Protein AF-A7GNA6-F1 (afdb_monomer)

Structure (mmCIF, N/CA/C/O backbone):
data_AF-A7GNA6-F1
#
_entry.id   AF-A7GNA6-F1
#
loop_
_atom_site.group_PDB
_atom_site.id
_atom_site.type_symbol
_atom_site.label_atom_id
_atom_site.label_alt_id
_atom_site.label_comp_id
_atom_site.label_asym_id
_atom_site.label_entity_id
_atom_site.label_seq_id
_atom_site.pdbx_PDB_ins_code
_atom_site.Cartn_x
_atom_site.Cartn_y
_atom_site.Cartn_z
_atom_site.occupancy
_atom_site.B_iso_or_equiv
_atom_site.auth_seq_id
_atom_site.auth_comp_id
_atom_site.auth_asym_id
_atom_site.auth_atom_id
_atom_site.pdbx_PDB_model_num
ATOM 1 N N . MET A 1 1 ? -2.755 -9.998 22.240 1.00 56.84 1 MET A N 1
ATOM 2 C CA . MET A 1 1 ? -2.447 -8.797 21.427 1.00 56.84 1 MET A CA 1
ATOM 3 C C . MET A 1 1 ? -3.672 -8.494 20.584 1.00 56.84 1 MET A C 1
ATOM 5 O O . MET A 1 1 ? -4.253 -9.451 20.094 1.00 56.84 1 MET A O 1
ATOM 9 N N . SER A 1 2 ? -4.084 -7.229 20.456 1.00 82.94 2 SER A N 1
ATOM 10 C CA . SER A 1 2 ? -5.184 -6.865 19.550 1.00 82.94 2 SER A CA 1
ATOM 11 C C . SER A 1 2 ? -4.714 -6.917 18.095 1.00 82.94 2 SER A C 1
ATOM 13 O O . SER A 1 2 ? -3.544 -6.626 17.815 1.00 82.94 2 SER A O 1
ATOM 15 N N . TRP A 1 3 ? -5.607 -7.285 17.179 1.00 87.25 3 TRP A N 1
ATOM 16 C CA . TRP A 1 3 ? -5.301 -7.391 15.748 1.00 87.25 3 TRP A CA 1
ATOM 17 C C . TRP A 1 3 ? -4.860 -6.040 15.179 1.00 87.25 3 TRP A C 1
ATOM 19 O O . TRP A 1 3 ? -3.937 -5.971 14.367 1.00 87.25 3 TRP A O 1
ATOM 29 N N . THR A 1 4 ? -5.441 -4.959 15.700 1.00 91.12 4 THR A N 1
ATOM 30 C CA . THR A 1 4 ? -5.062 -3.578 15.402 1.00 91.12 4 THR A CA 1
ATOM 31 C C . THR A 1 4 ? -3.583 -3.322 15.665 1.00 91.12 4 THR A C 1
ATOM 33 O O . THR A 1 4 ? -2.894 -2.776 14.808 1.00 91.12 4 THR A O 1
ATOM 36 N N . ASN A 1 5 ? -3.056 -3.732 16.824 1.00 89.88 5 ASN A N 1
ATOM 37 C CA . ASN A 1 5 ? -1.643 -3.508 17.140 1.00 89.88 5 ASN A CA 1
ATOM 38 C C . ASN A 1 5 ? -0.731 -4.292 16.190 1.00 89.88 5 ASN A C 1
ATOM 40 O O . ASN A 1 5 ? 0.255 -3.746 15.710 1.00 89.88 5 ASN A O 1
ATOM 44 N N . THR A 1 6 ? -1.074 -5.544 15.880 1.00 90.31 6 THR A N 1
ATOM 45 C CA . THR A 1 6 ? -0.298 -6.358 14.936 1.00 90.31 6 THR A CA 1
ATOM 46 C C . THR A 1 6 ? -0.289 -5.748 13.536 1.00 90.31 6 THR A C 1
ATOM 48 O O . THR A 1 6 ? 0.770 -5.681 12.914 1.00 90.31 6 THR A O 1
ATOM 51 N N . PHE A 1 7 ? -1.431 -5.265 13.049 1.00 90.75 7 PHE A N 1
ATOM 52 C CA . PHE A 1 7 ? -1.524 -4.602 11.749 1.00 90.75 7 PHE A CA 1
ATOM 53 C C . PHE A 1 7 ? -0.675 -3.324 11.694 1.00 90.75 7 PHE A C 1
ATOM 55 O O . PHE A 1 7 ? 0.112 -3.140 10.769 1.00 90.75 7 PHE A O 1
ATOM 62 N N . ILE A 1 8 ? -0.778 -2.481 12.724 1.00 92.50 8 ILE A N 1
ATOM 63 C CA . ILE A 1 8 ? -0.034 -1.222 12.833 1.00 92.50 8 ILE A CA 1
ATOM 64 C C . ILE A 1 8 ? 1.481 -1.445 12.853 1.00 92.50 8 ILE A C 1
ATOM 66 O O . ILE A 1 8 ? 2.202 -0.779 12.112 1.00 92.50 8 ILE A O 1
ATOM 70 N N . GLU A 1 9 ? 1.971 -2.388 13.657 1.00 89.81 9 GLU A N 1
ATOM 71 C CA . GLU A 1 9 ? 3.403 -2.703 13.687 1.00 89.81 9 GLU A CA 1
ATOM 72 C C . GLU A 1 9 ? 3.875 -3.290 12.351 1.00 89.81 9 GLU A C 1
ATOM 74 O O . GLU A 1 9 ? 4.934 -2.913 11.862 1.00 89.81 9 GLU A O 1
ATOM 79 N N . SER A 1 10 ? 3.051 -4.107 11.687 1.00 86.56 10 SER A N 1
ATOM 80 C CA . SER A 1 10 ? 3.395 -4.644 10.363 1.00 86.56 10 SER A CA 1
ATOM 81 C C . SER A 1 10 ? 3.521 -3.546 9.293 1.00 86.56 10 SER A C 1
ATOM 83 O O . SER A 1 10 ? 4.357 -3.658 8.398 1.00 86.56 10 SER A O 1
ATOM 85 N N . LEU A 1 11 ? 2.724 -2.472 9.374 1.00 87.44 11 LEU A N 1
ATOM 86 C CA . LEU A 1 11 ? 2.857 -1.309 8.485 1.00 87.44 11 LEU A CA 1
ATOM 87 C C . LEU A 1 11 ? 4.148 -0.522 8.746 1.00 87.44 11 LEU A C 1
ATOM 89 O O . LEU A 1 11 ? 4.781 -0.076 7.790 1.00 87.44 11 LEU A O 1
ATOM 93 N N . LYS A 1 12 ? 4.545 -0.360 10.015 1.00 87.25 12 LYS A N 1
ATOM 94 C CA . LYS A 1 12 ? 5.810 0.299 10.386 1.00 87.25 12 LYS A CA 1
ATOM 95 C C . LYS A 1 12 ? 7.012 -0.513 9.913 1.00 87.25 12 LYS A C 1
ATOM 97 O O . LYS A 1 12 ? 7.881 0.028 9.240 1.00 87.25 12 LYS A O 1
ATOM 102 N N . GLU A 1 13 ? 7.015 -1.817 10.195 1.00 83.50 13 GLU A N 1
ATOM 103 C CA . GLU A 1 13 ? 8.060 -2.736 9.732 1.00 83.50 13 GLU A CA 1
ATOM 104 C C . GLU A 1 13 ? 8.1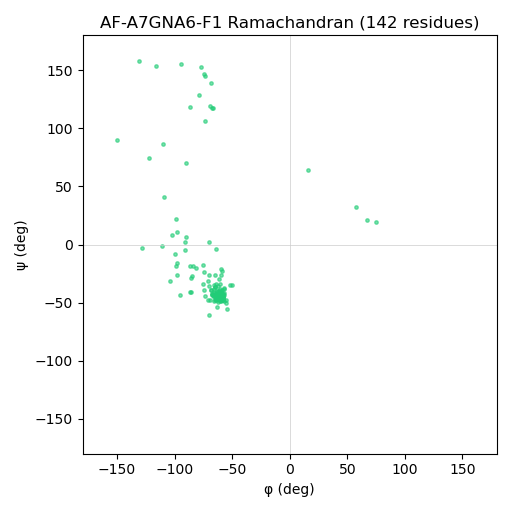79 -2.701 8.203 1.00 83.50 13 GLU A C 1
ATOM 106 O O . GLU A 1 13 ? 9.288 -2.665 7.670 1.00 83.50 13 GLU A O 1
ATOM 111 N N . TRP A 1 14 ? 7.050 -2.673 7.486 1.00 81.88 14 TRP A N 1
ATOM 112 C CA . TRP A 1 14 ? 7.055 -2.513 6.035 1.00 81.88 14 TRP A CA 1
ATOM 113 C C . TRP A 1 14 ? 7.706 -1.194 5.601 1.00 81.88 14 TRP A C 1
ATOM 115 O O . TRP A 1 14 ? 8.579 -1.232 4.742 1.00 81.88 14 TRP A O 1
ATOM 125 N N . ASP A 1 15 ? 7.349 -0.047 6.182 1.00 82.94 15 ASP A N 1
ATOM 126 C CA . ASP A 1 15 ? 7.931 1.252 5.801 1.00 82.94 15 ASP A CA 1
ATOM 127 C C . ASP A 1 15 ? 9.453 1.294 6.026 1.00 82.94 15 ASP A C 1
ATOM 129 O O . ASP A 1 15 ? 10.210 1.688 5.135 1.00 82.94 15 ASP A O 1
ATOM 133 N N . GLU A 1 16 ? 9.911 0.786 7.174 1.00 80.62 16 GLU A N 1
ATOM 134 C CA . GLU A 1 16 ? 11.333 0.709 7.528 1.00 80.62 16 GLU A CA 1
ATOM 135 C C . GLU A 1 16 ? 12.140 -0.148 6.546 1.00 80.62 16 GLU A C 1
ATOM 137 O O . GLU A 1 16 ? 13.224 0.247 6.108 1.00 80.62 16 GLU A O 1
ATOM 142 N N . HIS A 1 17 ? 11.620 -1.324 6.188 1.00 71.25 17 HIS A N 1
ATOM 143 C CA . HIS A 1 17 ? 12.341 -2.276 5.344 1.00 71.25 17 HIS A CA 1
ATOM 144 C C . HIS A 1 17 ? 12.177 -1.986 3.858 1.00 71.25 17 HIS A C 1
ATOM 146 O O . HIS A 1 17 ? 13.046 -2.357 3.064 1.00 71.25 17 HIS A O 1
ATOM 152 N N . CYS A 1 18 ? 11.064 -1.361 3.471 1.00 65.38 18 CYS A N 1
ATOM 153 C CA . CYS A 1 18 ? 10.726 -1.195 2.073 1.00 65.38 18 CYS A CA 1
ATOM 154 C C . CYS A 1 18 ? 11.070 0.185 1.491 1.00 65.38 18 CYS A C 1
ATOM 156 O O . CYS A 1 18 ? 11.176 0.306 0.270 1.00 65.38 18 CYS A O 1
ATOM 158 N N . ASN A 1 19 ? 11.286 1.206 2.333 1.00 56.19 19 ASN A N 1
ATOM 159 C CA . ASN A 1 19 ? 11.638 2.597 1.988 1.00 56.19 19 ASN A CA 1
ATOM 160 C C . ASN A 1 19 ? 11.399 2.995 0.507 1.00 56.19 19 ASN A C 1
ATOM 162 O O . ASN A 1 19 ? 12.351 3.234 -0.257 1.00 56.19 19 ASN A O 1
ATOM 166 N N . PRO A 1 20 ? 10.137 2.997 0.036 1.00 57.72 20 PRO A N 1
ATOM 167 C CA . PRO A 1 20 ? 9.870 3.051 -1.389 1.00 57.72 20 PRO A CA 1
ATOM 168 C C . PRO A 1 20 ? 9.849 4.509 -1.849 1.00 57.72 20 PRO A C 1
ATOM 170 O O . PRO A 1 20 ? 8.969 5.278 -1.475 1.00 57.72 20 PRO A O 1
ATOM 173 N N . LYS A 1 21 ? 10.758 4.892 -2.757 1.00 55.06 21 LYS A N 1
ATOM 174 C CA . LYS A 1 21 ? 10.756 6.251 -3.346 1.00 55.06 21 LYS A CA 1
ATOM 175 C C . LYS A 1 21 ? 9.465 6.625 -4.092 1.00 55.06 21 LYS A C 1
ATOM 177 O O . LYS A 1 21 ? 9.199 7.808 -4.258 1.00 55.06 21 LYS A O 1
ATOM 182 N N . ASP A 1 22 ? 8.678 5.632 -4.516 1.00 53.97 22 ASP A N 1
ATOM 183 C CA . ASP A 1 22 ? 7.463 5.829 -5.326 1.00 53.97 22 ASP A CA 1
ATOM 184 C C . ASP A 1 22 ? 6.162 5.512 -4.547 1.00 53.97 22 ASP A C 1
ATOM 186 O O . ASP A 1 22 ? 5.060 5.588 -5.096 1.00 53.97 22 AS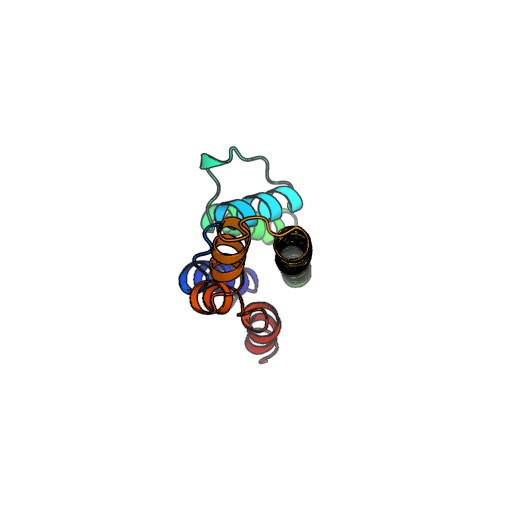P A O 1
ATOM 190 N N . ALA A 1 23 ? 6.267 5.086 -3.283 1.00 63.94 23 ALA A N 1
ATOM 191 C CA . ALA A 1 23 ? 5.143 4.665 -2.448 1.00 63.94 23 ALA A CA 1
ATOM 192 C C . ALA A 1 23 ? 5.455 4.963 -0.986 1.00 63.94 23 ALA A C 1
ATOM 194 O O . ALA A 1 23 ? 6.030 4.130 -0.294 1.00 63.94 23 ALA A O 1
ATOM 195 N N . THR A 1 24 ? 5.097 6.144 -0.509 1.00 77.44 24 THR A N 1
ATOM 196 C CA . THR A 1 24 ? 5.354 6.468 0.893 1.00 77.44 24 THR A CA 1
ATOM 197 C C . THR A 1 24 ? 4.321 5.779 1.780 1.00 77.44 24 THR A C 1
ATOM 199 O O . THR A 1 24 ? 3.176 5.566 1.366 1.00 77.44 24 THR A O 1
ATOM 202 N N . LEU A 1 25 ? 4.677 5.483 3.031 1.00 83.75 25 LEU A N 1
ATOM 203 C CA . LEU A 1 25 ? 3.702 5.094 4.053 1.00 83.75 25 LEU A CA 1
ATOM 204 C C . LEU A 1 25 ? 2.524 6.068 4.123 1.00 83.75 25 LEU A C 1
ATOM 206 O O . LEU A 1 25 ? 1.384 5.649 4.291 1.00 83.75 25 LEU A O 1
ATOM 210 N N . LYS A 1 26 ? 2.776 7.355 3.889 1.00 84.88 26 LYS A N 1
ATOM 211 C CA . LYS A 1 26 ? 1.747 8.392 3.842 1.00 84.88 26 LYS A CA 1
ATOM 212 C C . LYS A 1 26 ? 0.675 8.134 2.774 1.00 84.88 26 LYS A C 1
ATOM 214 O O . LYS A 1 26 ? -0.503 8.349 3.047 1.00 84.88 26 LYS A O 1
ATOM 219 N N . ASP A 1 27 ? 1.057 7.630 1.599 1.00 83.56 27 ASP A N 1
ATOM 220 C CA . ASP A 1 27 ? 0.104 7.275 0.539 1.00 83.56 27 ASP A CA 1
ATOM 221 C C . ASP A 1 27 ? -0.777 6.099 0.966 1.00 83.56 27 ASP A C 1
ATOM 223 O O . ASP A 1 27 ? -1.988 6.122 0.768 1.00 83.56 27 ASP A O 1
ATOM 227 N N . VAL A 1 28 ? -0.176 5.075 1.580 1.00 87.62 28 VAL A N 1
ATOM 228 C CA . VAL A 1 28 ? -0.907 3.905 2.087 1.00 87.62 28 VAL A CA 1
ATOM 229 C C . VAL A 1 28 ? -1.880 4.323 3.191 1.00 87.62 28 VAL A C 1
ATOM 231 O O . VAL A 1 28 ? -3.056 3.975 3.126 1.00 87.62 28 VAL A O 1
ATOM 234 N N . LEU A 1 29 ? -1.423 5.128 4.154 1.00 90.44 29 LEU A N 1
ATOM 235 C CA . LEU A 1 29 ? -2.260 5.653 5.233 1.00 90.44 29 LEU A CA 1
ATOM 236 C C . LEU A 1 29 ? -3.445 6.455 4.694 1.00 90.44 29 LEU A C 1
ATOM 238 O O . LEU A 1 29 ? -4.558 6.245 5.160 1.00 90.44 29 LEU A O 1
ATOM 242 N N . PHE A 1 30 ? -3.237 7.306 3.684 1.00 88.25 30 PHE A N 1
ATOM 243 C CA . PHE A 1 30 ? -4.324 8.057 3.054 1.00 88.25 30 PHE A CA 1
ATOM 244 C C . PHE A 1 30 ? -5.442 7.134 2.550 1.00 88.25 30 PHE A C 1
ATOM 246 O O . PHE A 1 30 ? -6.605 7.352 2.883 1.00 88.25 30 PHE A O 1
ATOM 253 N N . PHE A 1 31 ? -5.101 6.092 1.783 1.00 87.25 31 PHE A N 1
ATOM 254 C CA . PHE A 1 31 ? -6.102 5.165 1.247 1.00 87.25 31 PHE A CA 1
ATOM 255 C C . PHE A 1 31 ? -6.823 4.386 2.349 1.00 87.25 31 PHE A C 1
ATOM 257 O O . PHE A 1 31 ? -8.047 4.263 2.310 1.00 87.25 31 PHE A O 1
ATOM 264 N N . LEU A 1 32 ? -6.086 3.892 3.347 1.00 91.56 32 LEU A N 1
ATOM 265 C CA . LEU A 1 32 ? -6.673 3.130 4.449 1.00 91.56 32 LEU A CA 1
ATOM 266 C C . LEU A 1 32 ? -7.615 3.992 5.293 1.00 91.56 32 LEU A C 1
ATOM 268 O O . LEU A 1 32 ? -8.752 3.590 5.531 1.00 91.56 32 LEU A O 1
ATOM 272 N N . SER A 1 33 ? -7.174 5.191 5.679 1.00 90.62 33 SER A N 1
ATOM 273 C CA . SER A 1 33 ? -7.981 6.178 6.399 1.00 90.62 33 SER A CA 1
ATOM 274 C C . SER A 1 33 ? -9.236 6.561 5.610 1.00 90.62 33 SER A C 1
ATOM 276 O O . SER A 1 33 ? -10.347 6.517 6.142 1.00 90.62 33 SER A O 1
ATOM 278 N N . TYR A 1 34 ? -9.100 6.855 4.315 1.00 88.56 34 TYR A N 1
ATOM 279 C CA . TYR A 1 34 ? -10.241 7.189 3.461 1.00 88.56 34 TYR A CA 1
ATOM 280 C C . TYR A 1 34 ? -11.294 6.068 3.434 1.00 88.56 34 TYR A C 1
ATOM 282 O O . TYR A 1 34 ? -12.485 6.332 3.616 1.00 88.56 34 TYR A O 1
ATOM 290 N N . ASN A 1 35 ? -10.859 4.813 3.284 1.00 87.88 35 ASN A N 1
ATOM 291 C CA . ASN A 1 35 ? -11.752 3.654 3.215 1.00 87.88 35 ASN A CA 1
ATOM 292 C C . ASN A 1 35 ? -12.528 3.402 4.517 1.00 87.88 35 ASN A C 1
ATOM 294 O O . ASN A 1 35 ? -13.631 2.863 4.474 1.00 87.88 35 ASN A O 1
ATOM 298 N N . ILE A 1 36 ? -12.001 3.831 5.666 1.00 90.94 36 ILE A N 1
ATOM 299 C CA . ILE A 1 36 ? -12.678 3.713 6.970 1.00 90.94 36 ILE A CA 1
ATOM 300 C C . ILE A 1 36 ? -13.388 5.013 7.397 1.00 90.94 36 ILE A C 1
A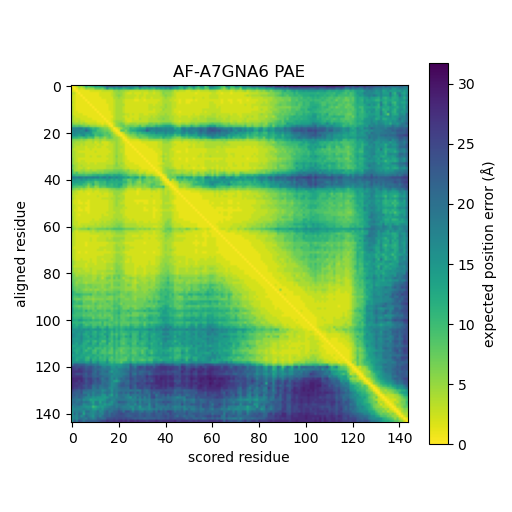TOM 302 O O . ILE A 1 36 ? -13.685 5.249 8.578 1.00 90.94 36 ILE A O 1
ATOM 306 N N . GLY A 1 37 ? -13.690 5.864 6.411 1.00 86.31 37 GLY A N 1
ATOM 307 C CA . GLY A 1 37 ? -14.510 7.065 6.555 1.00 86.31 37 GLY A CA 1
ATOM 308 C C . GLY A 1 37 ? -13.805 8.222 7.255 1.00 86.31 37 GLY A C 1
ATOM 309 O O . GLY A 1 37 ? -14.466 9.117 7.782 1.00 86.31 37 GLY A O 1
ATOM 310 N N . GLU A 1 38 ? -12.477 8.202 7.298 1.00 84.62 38 GLU A N 1
ATOM 311 C CA . GLU A 1 38 ? -11.685 9.259 7.898 1.00 84.62 38 GLU A CA 1
ATOM 312 C C . GLU A 1 38 ? -11.564 10.458 6.942 1.00 84.62 38 GLU A C 1
ATOM 314 O O . GLU A 1 38 ? -11.213 10.314 5.772 1.00 84.62 38 GLU A O 1
ATOM 319 N N . LYS A 1 39 ? -11.876 11.664 7.432 1.00 73.25 39 LYS A N 1
ATOM 320 C CA . LYS A 1 39 ? -11.800 12.912 6.657 1.00 73.25 39 LYS A CA 1
ATOM 321 C C . LYS A 1 39 ? -10.651 13.762 7.190 1.00 73.25 39 LYS A C 1
ATOM 323 O O . LYS A 1 39 ? -10.873 14.604 8.054 1.00 73.25 39 LYS A O 1
ATOM 328 N N . PHE A 1 40 ? -9.440 13.530 6.693 1.00 66.44 40 PHE A N 1
ATOM 329 C CA . PHE A 1 40 ? -8.245 14.262 7.123 1.00 66.44 40 PHE A CA 1
ATOM 330 C C . PHE A 1 40 ? -7.612 15.091 6.008 1.00 66.44 40 PHE A C 1
ATOM 332 O O . PHE A 1 40 ? -7.724 14.769 4.823 1.00 66.44 40 PHE A O 1
ATOM 339 N N . LEU A 1 41 ? -6.917 16.157 6.417 1.00 62.84 41 LEU A N 1
ATOM 340 C CA . LEU A 1 41 ? -5.920 16.830 5.594 1.00 62.84 41 LEU A CA 1
ATOM 341 C C . LEU A 1 41 ? -4.677 15.939 5.522 1.00 62.84 41 LEU A C 1
ATOM 343 O O . LEU A 1 41 ? -4.324 15.260 6.484 1.00 62.84 41 LEU A O 1
ATOM 347 N N . GLN A 1 42 ? -3.995 15.943 4.378 1.00 65.12 42 GLN A N 1
ATOM 348 C CA . GLN A 1 42 ? -2.879 15.031 4.120 1.00 65.12 42 GLN A CA 1
ATOM 349 C C . GLN A 1 42 ? -1.741 15.173 5.153 1.00 65.12 42 GLN A C 1
ATOM 351 O O . GLN A 1 42 ? -0.957 14.250 5.330 1.00 65.12 42 GLN A O 1
ATOM 356 N N . GLU A 1 43 ? -1.628 16.313 5.833 1.00 65.12 43 GLU A N 1
ATOM 357 C CA . GLU A 1 43 ? -0.589 16.624 6.825 1.00 65.12 43 GLU A CA 1
ATOM 358 C C . GLU A 1 43 ? -0.773 15.908 8.172 1.00 65.12 43 GLU A C 1
ATOM 360 O O . GLU A 1 43 ? 0.223 15.636 8.838 1.00 65.12 43 GLU A O 1
ATOM 365 N N . ASP A 1 44 ? -1.996 15.499 8.518 1.00 77.88 44 ASP A N 1
ATOM 366 C CA . ASP A 1 44 ? -2.309 14.867 9.810 1.00 77.88 44 ASP A CA 1
ATOM 367 C C . ASP A 1 44 ? -2.186 13.331 9.785 1.00 77.88 44 ASP A C 1
ATOM 369 O O . ASP A 1 44 ? -2.323 12.659 10.812 1.00 77.88 44 ASP A O 1
ATOM 373 N N . LEU A 1 45 ? -1.917 12.758 8.606 1.00 85.75 45 LEU A N 1
ATOM 374 C CA . LEU A 1 45 ? -1.885 11.314 8.391 1.00 85.75 45 LEU A CA 1
ATOM 375 C C . LEU A 1 45 ? -0.644 10.682 9.013 1.00 85.75 45 LEU A C 1
ATOM 377 O O . LEU A 1 45 ? 0.469 10.759 8.491 1.00 85.75 45 LEU A O 1
ATOM 381 N N . THR A 1 46 ? -0.877 9.993 10.122 1.00 90.62 46 THR A N 1
ATOM 382 C CA . THR A 1 46 ? 0.119 9.224 10.865 1.00 90.62 46 THR A CA 1
ATOM 383 C C . THR A 1 46 ? -0.404 7.825 11.169 1.00 90.62 46 THR A C 1
ATOM 385 O O . THR A 1 46 ? -1.611 7.587 11.239 1.00 90.62 46 THR A O 1
ATOM 388 N N . VAL A 1 47 ? 0.504 6.886 11.425 1.00 91.56 47 VAL A N 1
ATOM 389 C CA . VAL A 1 47 ? 0.131 5.528 11.846 1.00 91.56 47 VAL A CA 1
ATOM 390 C C . VAL A 1 47 ? -0.730 5.552 13.118 1.00 91.56 47 VAL A C 1
ATOM 392 O O . VAL A 1 47 ? -1.699 4.805 13.236 1.00 91.56 47 VAL A O 1
ATOM 395 N N . GLU A 1 48 ? -0.433 6.462 14.048 1.00 91.19 48 GLU A N 1
ATOM 396 C CA . GLU A 1 48 ? -1.206 6.612 15.283 1.00 91.19 48 GLU A CA 1
ATOM 397 C C . GLU A 1 48 ? -2.602 7.210 15.044 1.00 91.19 48 GLU A C 1
ATOM 399 O O . GLU A 1 48 ? -3.539 6.846 15.755 1.00 91.19 48 GLU A O 1
ATOM 404 N N . SER A 1 49 ? -2.783 8.080 14.040 1.00 91.00 49 SER A N 1
ATOM 405 C CA . SER A 1 49 ? -4.124 8.550 13.648 1.00 91.00 49 SER A CA 1
ATOM 406 C C . SER A 1 49 ? -4.992 7.403 13.119 1.00 91.00 49 SER A C 1
ATOM 408 O O . SER A 1 49 ? -6.074 7.167 13.658 1.00 91.00 49 SER A O 1
ATOM 410 N N . LEU A 1 50 ? -4.453 6.582 12.206 1.00 93.38 50 LEU A N 1
ATOM 411 C CA . LEU A 1 50 ? -5.135 5.393 11.689 1.00 93.38 50 LEU A CA 1
ATOM 412 C C . LEU A 1 50 ? -5.485 4.415 12.819 1.00 93.38 50 LEU A C 1
ATOM 414 O O . LEU A 1 50 ? -6.609 3.923 12.905 1.00 93.38 50 LEU A O 1
ATOM 418 N N . LYS A 1 51 ? -4.544 4.170 13.739 1.00 94.38 51 LYS A N 1
ATOM 419 C CA . LYS A 1 51 ? -4.767 3.318 14.913 1.00 94.38 51 LYS A CA 1
ATOM 420 C C . LYS A 1 51 ? -5.927 3.818 15.772 1.00 94.38 51 LYS A C 1
ATOM 422 O O . LYS A 1 51 ? -6.791 3.027 16.145 1.00 94.38 51 LYS A O 1
ATOM 427 N N . LYS A 1 52 ? -5.964 5.117 16.086 1.00 92.75 52 LYS A N 1
ATOM 428 C CA . LYS A 1 52 ? -7.059 5.724 16.860 1.00 92.75 52 LYS A CA 1
ATOM 429 C C . LYS A 1 52 ? -8.398 5.547 16.156 1.00 92.75 52 LYS A C 1
ATOM 431 O O . LYS A 1 52 ? -9.384 5.231 16.816 1.00 92.75 52 LYS A O 1
ATOM 436 N N . ARG A 1 53 ? -8.431 5.701 14.832 1.00 93.31 53 ARG A N 1
ATOM 437 C CA . ARG A 1 53 ? -9.650 5.507 14.050 1.00 93.31 53 ARG A CA 1
ATOM 438 C C . ARG A 1 53 ? -10.134 4.063 14.069 1.00 93.31 53 ARG A C 1
ATOM 440 O O . ARG A 1 53 ? -11.322 3.844 14.280 1.00 93.31 53 ARG A O 1
ATOM 447 N N . ILE A 1 54 ? -9.237 3.094 13.905 1.00 94.50 54 ILE A N 1
ATOM 448 C CA . ILE A 1 54 ? -9.579 1.669 14.014 1.00 94.50 54 ILE A CA 1
ATOM 449 C C . ILE A 1 54 ? -10.152 1.371 15.405 1.00 94.50 54 ILE A C 1
ATOM 451 O O . ILE A 1 54 ? -11.221 0.779 15.509 1.00 94.50 54 ILE A O 1
ATOM 455 N N . ILE A 1 55 ? -9.495 1.847 16.470 1.00 94.44 55 ILE A N 1
ATOM 456 C CA . ILE A 1 55 ? -9.964 1.664 17.853 1.00 94.44 55 ILE A CA 1
ATOM 457 C C . ILE A 1 55 ? -11.360 2.268 18.053 1.00 94.44 55 ILE A C 1
ATOM 459 O O . ILE A 1 55 ? -12.208 1.623 18.661 1.00 94.44 55 ILE A O 1
ATOM 463 N N . TYR A 1 56 ? -11.616 3.469 17.528 1.00 94.81 56 TYR A N 1
ATOM 464 C CA . TYR A 1 56 ? -12.942 4.093 17.569 1.00 94.81 56 TYR A CA 1
ATOM 465 C C . TYR A 1 56 ? -13.999 3.223 16.878 1.00 94.81 56 TYR A C 1
ATOM 467 O O . TYR A 1 56 ? -15.057 2.973 17.445 1.00 94.81 56 TYR A O 1
ATOM 475 N N . LEU A 1 57 ? -13.714 2.721 15.674 1.00 95.06 57 LEU A N 1
ATOM 476 C CA . LEU A 1 57 ? -14.665 1.891 14.931 1.00 95.06 57 LEU A CA 1
ATOM 477 C C . LEU A 1 57 ? -14.988 0.589 15.671 1.00 95.06 57 LEU A C 1
ATOM 479 O O . LEU A 1 57 ? -16.140 0.169 15.701 1.00 95.06 57 LEU A O 1
ATOM 483 N N . VAL A 1 58 ? -13.986 -0.031 16.289 1.00 94.75 58 VAL A N 1
ATOM 484 C CA . VAL A 1 58 ? -14.164 -1.278 17.041 1.00 94.75 58 VAL A CA 1
ATOM 485 C C . VAL A 1 58 ? -14.930 -1.043 18.342 1.00 94.75 58 VAL A C 1
ATOM 487 O O . VAL A 1 58 ? -15.878 -1.766 18.634 1.00 94.75 58 VAL A O 1
ATOM 490 N N . ASN A 1 59 ? -14.541 -0.033 19.122 1.00 94.62 59 ASN A N 1
ATOM 491 C CA . ASN A 1 59 ? -15.069 0.154 20.474 1.00 94.62 59 ASN A CA 1
ATOM 492 C C . ASN A 1 59 ? -16.375 0.954 20.513 1.00 94.62 59 ASN A C 1
ATOM 494 O O . ASN A 1 59 ? -17.263 0.614 21.288 1.00 94.62 59 ASN A O 1
ATOM 498 N N . GLU A 1 60 ? -16.485 2.011 19.707 1.00 95.25 60 GLU A N 1
ATOM 499 C CA . GLU A 1 60 ? -17.622 2.941 19.743 1.00 95.25 60 GLU A CA 1
ATOM 500 C C . GLU A 1 60 ? -18.677 2.564 18.697 1.00 95.25 60 GLU A C 1
ATOM 502 O O . GLU A 1 60 ? -19.867 2.513 18.996 1.00 95.25 60 GLU A O 1
ATOM 507 N N . GLU A 1 61 ? -18.249 2.227 17.476 1.00 94.62 61 GLU A N 1
ATOM 508 C CA . GLU A 1 61 ? -19.158 1.837 16.382 1.00 94.62 61 GLU A CA 1
ATOM 509 C C . GLU A 1 61 ? -19.415 0.321 16.329 1.00 94.62 61 GLU A C 1
ATOM 511 O O . GLU A 1 61 ? -20.133 -0.160 15.454 1.00 94.62 61 GLU A O 1
ATOM 516 N N . SER A 1 62 ? -18.852 -0.443 17.275 1.00 92.62 62 SER A N 1
ATOM 517 C CA . SER A 1 62 ? -19.056 -1.892 17.420 1.00 92.62 62 SER A CA 1
ATOM 518 C C . SER A 1 62 ? -18.693 -2.721 16.177 1.00 92.62 62 SER A C 1
ATOM 520 O O . SER A 1 62 ? -19.310 -3.756 15.910 1.00 92.62 62 SER A O 1
ATOM 522 N N . PHE A 1 63 ? -17.690 -2.294 15.404 1.00 92.75 63 PHE A N 1
ATOM 523 C CA . PHE A 1 63 ? -17.140 -3.114 14.324 1.00 92.75 63 PHE A CA 1
ATOM 524 C C . PHE A 1 63 ? -16.407 -4.332 14.889 1.00 92.75 63 PHE A C 1
ATOM 526 O O . PHE A 1 63 ? -15.636 -4.238 15.842 1.00 92.75 63 PHE A O 1
ATOM 533 N N . GLU A 1 64 ? -16.595 -5.480 14.245 1.00 94.62 64 GLU A N 1
ATOM 534 C CA . GLU A 1 64 ? -15.823 -6.682 14.550 1.00 94.62 64 GLU A CA 1
ATOM 535 C C . GLU A 1 64 ? -14.355 -6.454 14.139 1.00 94.62 64 GLU A C 1
ATOM 537 O O . GLU A 1 64 ? -14.064 -6.195 12.967 1.00 94.62 64 GLU A O 1
ATOM 542 N N . GLU A 1 65 ? -13.435 -6.488 15.114 1.00 92.56 65 GLU A N 1
ATOM 543 C CA . GLU A 1 65 ? -12.030 -6.105 14.912 1.00 92.56 65 GLU A CA 1
ATOM 544 C C . GLU A 1 65 ? -11.372 -6.941 13.810 1.00 92.56 65 GLU A C 1
ATOM 546 O O . GLU A 1 65 ? -10.689 -6.389 12.946 1.00 92.56 65 GLU A O 1
ATOM 551 N N . LYS A 1 66 ? -11.592 -8.258 13.799 1.00 91.56 66 LYS A N 1
ATOM 552 C CA . LYS A 1 66 ? -10.972 -9.146 12.817 1.00 91.56 66 LYS A CA 1
ATOM 553 C C . LYS A 1 66 ? -11.448 -8.825 11.406 1.00 91.56 66 LYS A C 1
ATOM 555 O O . LYS A 1 66 ? -10.611 -8.670 10.523 1.00 91.56 66 LYS A O 1
ATOM 560 N N . PHE A 1 67 ? -12.749 -8.658 11.191 1.00 92.12 67 PHE A N 1
ATOM 561 C CA . PHE A 1 67 ? -13.307 -8.271 9.899 1.00 92.12 67 PHE A CA 1
ATOM 562 C C . PHE A 1 67 ? -12.731 -6.942 9.392 1.00 92.12 67 PHE A C 1
ATOM 564 O O . PHE A 1 67 ? -12.354 -6.837 8.221 1.00 92.12 67 PHE A O 1
ATOM 571 N N . LEU A 1 68 ? -12.634 -5.932 10.263 1.00 93.62 68 LEU A N 1
ATOM 572 C CA . LEU A 1 68 ? -12.073 -4.631 9.895 1.00 93.62 68 LEU A CA 1
ATOM 573 C C . LEU A 1 68 ? -10.595 -4.755 9.499 1.00 93.62 68 LEU A C 1
ATOM 575 O O . LEU A 1 68 ? -10.186 -4.224 8.467 1.00 93.62 68 LEU A O 1
ATOM 579 N N . ILE A 1 69 ? -9.801 -5.490 10.279 1.00 93.12 69 ILE A N 1
ATOM 580 C CA . ILE A 1 69 ? -8.377 -5.693 9.998 1.00 93.12 69 ILE A CA 1
ATOM 581 C C . ILE A 1 69 ? -8.163 -6.536 8.736 1.00 93.12 69 ILE A C 1
ATOM 583 O O . ILE A 1 69 ? -7.341 -6.162 7.902 1.00 93.12 69 ILE A O 1
ATOM 587 N N . ASP A 1 70 ? -8.928 -7.610 8.532 1.00 89.25 70 ASP A N 1
ATOM 588 C CA . ASP A 1 70 ? -8.865 -8.426 7.312 1.00 89.25 70 ASP A CA 1
ATOM 589 C C . ASP A 1 70 ? -9.193 -7.587 6.065 1.00 89.25 70 ASP A C 1
ATOM 591 O O . ASP A 1 70 ? -8.514 -7.695 5.039 1.00 89.25 70 ASP A O 1
ATOM 595 N N . SER A 1 71 ? -10.178 -6.691 6.169 1.00 90.62 71 SER A N 1
ATOM 596 C CA . SER A 1 71 ? -10.529 -5.755 5.095 1.00 90.62 71 SER A CA 1
ATOM 597 C C . SER A 1 71 ? -9.388 -4.775 4.800 1.00 90.62 71 SER A C 1
ATOM 599 O O . SER A 1 71 ? -9.014 -4.58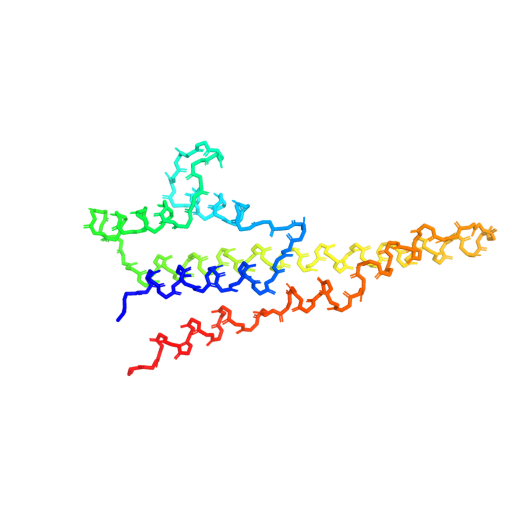3 3.645 1.00 90.62 71 SER A O 1
ATOM 601 N N . LEU A 1 72 ? -8.759 -4.202 5.830 1.00 91.69 72 LEU A N 1
ATOM 602 C CA . LEU A 1 72 ? -7.615 -3.296 5.669 1.00 91.69 72 LEU A CA 1
ATOM 603 C C . LEU A 1 72 ? -6.382 -3.997 5.075 1.00 91.69 72 LEU A C 1
ATOM 605 O O . LEU A 1 72 ? -5.673 -3.416 4.247 1.00 91.69 72 LEU A O 1
ATOM 609 N N . ILE A 1 73 ? -6.135 -5.256 5.444 1.00 88.44 73 ILE A N 1
ATOM 610 C CA . ILE A 1 73 ? -5.084 -6.090 4.844 1.00 88.44 73 ILE A CA 1
ATOM 611 C C . ILE A 1 73 ? -5.380 -6.333 3.363 1.00 88.44 73 ILE A C 1
ATOM 613 O O . ILE A 1 73 ? -4.468 -6.244 2.533 1.00 88.44 73 ILE A O 1
ATOM 617 N N . HIS A 1 74 ? -6.637 -6.620 3.017 1.00 87.94 74 HIS A N 1
ATOM 618 C CA . HIS A 1 74 ? -7.050 -6.816 1.631 1.00 87.94 74 HIS A CA 1
ATOM 619 C C . HIS A 1 74 ? -6.776 -5.569 0.784 1.00 87.94 74 HIS A C 1
ATOM 621 O O . HIS A 1 74 ? -6.116 -5.666 -0.252 1.00 87.94 74 HIS A O 1
ATOM 627 N N . GLU A 1 75 ? -7.188 -4.397 1.267 1.00 87.38 75 GLU A N 1
ATOM 628 C CA . GLU A 1 75 ? -6.958 -3.114 0.596 1.00 87.38 75 GLU A CA 1
ATOM 629 C C . GLU A 1 75 ? -5.464 -2.806 0.440 1.00 87.38 75 GLU A C 1
ATOM 631 O O . GLU A 1 75 ? -4.992 -2.494 -0.655 1.00 87.38 75 GLU A O 1
ATOM 636 N N . THR A 1 76 ? -4.681 -2.988 1.507 1.00 86.69 76 THR A N 1
ATOM 637 C CA . THR A 1 76 ? -3.220 -2.801 1.473 1.00 86.69 76 THR A CA 1
ATOM 638 C C . THR A 1 76 ? -2.574 -3.713 0.424 1.00 86.69 76 THR A C 1
ATOM 640 O O . THR A 1 76 ? -1.734 -3.289 -0.374 1.00 86.69 76 THR A O 1
ATOM 643 N N . THR A 1 77 ? -3.017 -4.969 0.361 1.00 84.56 77 THR A N 1
ATOM 644 C CA . THR A 1 77 ? -2.532 -5.951 -0.615 1.00 84.56 77 THR A CA 1
ATOM 645 C C . THR A 1 77 ? -2.910 -5.562 -2.043 1.00 84.56 77 THR A C 1
ATOM 647 O O . THR A 1 77 ? -2.091 -5.705 -2.954 1.00 84.56 77 THR A O 1
ATOM 650 N N . ALA A 1 78 ? -4.126 -5.060 -2.2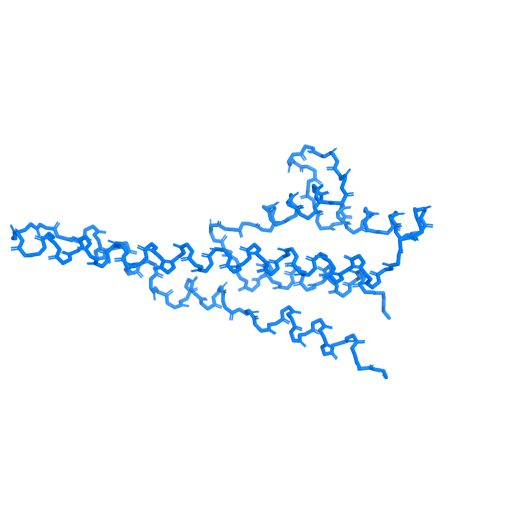65 1.00 83.75 78 ALA A N 1
ATOM 651 C CA . ALA A 1 78 ? -4.578 -4.599 -3.574 1.00 83.75 78 ALA A CA 1
ATOM 652 C C . ALA A 1 78 ? -3.739 -3.412 -4.078 1.00 83.75 78 ALA A C 1
ATOM 654 O O . ALA A 1 78 ? -3.308 -3.419 -5.236 1.00 83.75 78 ALA A O 1
ATOM 655 N N . ILE A 1 79 ? -3.423 -2.452 -3.199 1.00 81.75 79 ILE A N 1
ATOM 656 C CA . ILE A 1 79 ? -2.529 -1.323 -3.501 1.00 81.75 79 ILE A CA 1
ATOM 657 C C . ILE A 1 79 ? -1.163 -1.838 -3.965 1.00 81.75 79 ILE A C 1
ATOM 659 O O . ILE A 1 79 ? -0.656 -1.407 -5.004 1.00 81.75 79 ILE A O 1
ATOM 663 N N . PHE A 1 80 ? -0.569 -2.786 -3.238 1.00 78.88 80 PHE A N 1
ATOM 664 C CA . PHE A 1 80 ? 0.740 -3.329 -3.601 1.00 78.88 80 PHE A CA 1
ATOM 665 C C . PHE A 1 80 ? 0.708 -4.148 -4.893 1.00 78.88 80 PHE A C 1
ATOM 667 O O . PHE A 1 80 ? 1.575 -3.958 -5.745 1.00 78.88 80 PHE A O 1
ATOM 674 N N . LYS A 1 81 ? -0.309 -4.992 -5.101 1.00 80.19 81 LYS A N 1
ATOM 675 C CA . LYS A 1 81 ? -0.471 -5.761 -6.347 1.00 80.19 81 LYS A CA 1
ATOM 676 C C . LYS A 1 81 ? -0.583 -4.853 -7.565 1.00 80.19 81 LYS A C 1
ATOM 678 O O . LYS A 1 81 ? 0.099 -5.085 -8.560 1.00 80.19 81 LYS A O 1
ATOM 683 N N . LYS A 1 82 ? -1.402 -3.801 -7.482 1.00 77.50 82 LYS A N 1
ATOM 684 C CA . LYS A 1 82 ? -1.542 -2.822 -8.564 1.00 77.50 82 LYS A CA 1
ATOM 685 C C . LYS A 1 82 ? -0.194 -2.185 -8.911 1.00 77.50 82 LYS A C 1
ATOM 687 O O . LYS A 1 82 ? 0.175 -2.152 -10.079 1.00 77.50 82 LYS A O 1
ATOM 692 N N . ARG A 1 83 ? 0.573 -1.767 -7.901 1.00 73.94 83 ARG A N 1
ATOM 693 C CA . ARG A 1 83 ? 1.901 -1.160 -8.094 1.00 73.94 83 ARG A CA 1
ATOM 694 C C . ARG A 1 83 ? 2.909 -2.124 -8.726 1.00 73.94 83 ARG A C 1
ATOM 696 O O . ARG A 1 83 ? 3.683 -1.712 -9.584 1.00 73.94 83 ARG A O 1
ATOM 703 N N . ILE A 1 84 ? 2.902 -3.396 -8.323 1.00 76.50 84 ILE A N 1
ATOM 704 C CA . ILE A 1 84 ? 3.758 -4.431 -8.927 1.00 76.50 84 ILE A CA 1
ATOM 705 C C . ILE A 1 84 ? 3.409 -4.608 -10.408 1.00 76.50 84 ILE A C 1
ATOM 707 O O . ILE A 1 84 ? 4.305 -4.631 -11.251 1.00 76.50 84 ILE A O 1
ATOM 711 N N . ASN A 1 85 ? 2.117 -4.667 -10.737 1.00 76.06 85 ASN A N 1
ATOM 712 C CA . ASN A 1 85 ? 1.667 -4.782 -12.123 1.00 76.06 85 ASN A CA 1
ATOM 713 C C . ASN A 1 85 ? 2.097 -3.567 -12.959 1.00 76.06 85 ASN A C 1
ATOM 715 O O . ASN A 1 85 ? 2.679 -3.741 -14.026 1.00 76.06 85 ASN A O 1
ATOM 719 N N . GLU A 1 86 ? 1.893 -2.348 -12.453 1.00 79.06 86 GLU A N 1
ATOM 720 C CA . GLU A 1 86 ? 2.308 -1.107 -13.125 1.00 79.06 86 GLU A CA 1
ATOM 721 C C . GLU A 1 86 ? 3.830 -1.040 -13.340 1.00 79.06 86 GLU A C 1
ATOM 723 O O . GLU A 1 86 ? 4.290 -0.594 -14.395 1.00 79.06 86 GLU A O 1
ATOM 728 N N . LEU A 1 87 ? 4.628 -1.522 -12.378 1.00 78.75 87 LEU A N 1
ATOM 729 C CA . LEU A 1 87 ? 6.081 -1.640 -12.530 1.00 78.75 87 LEU A CA 1
ATOM 730 C C . LEU A 1 87 ? 6.444 -2.634 -13.642 1.00 78.75 87 LEU A C 1
ATOM 732 O O . LEU A 1 87 ? 7.273 -2.314 -14.496 1.00 78.75 87 LEU A O 1
ATOM 736 N N . GLY A 1 88 ? 5.810 -3.809 -13.659 1.00 80.25 88 GLY A N 1
ATOM 737 C CA . GLY A 1 88 ? 6.009 -4.823 -14.696 1.00 80.25 88 GLY A CA 1
ATOM 738 C C . GLY A 1 88 ? 5.662 -4.306 -16.093 1.00 80.25 88 GLY A C 1
ATOM 739 O O . GLY A 1 88 ? 6.464 -4.422 -17.021 1.00 80.25 88 GLY A O 1
ATOM 740 N N . GLU A 1 89 ? 4.512 -3.649 -16.243 1.00 83.94 89 GLU A N 1
ATOM 741 C CA . GLU A 1 89 ? 4.110 -2.999 -17.495 1.00 83.94 89 GLU A CA 1
ATOM 742 C C . GLU A 1 89 ? 5.088 -1.890 -17.907 1.00 83.94 89 GLU A C 1
ATOM 744 O O . GLU A 1 89 ? 5.447 -1.771 -19.083 1.00 83.94 89 GLU A O 1
ATOM 749 N N . GLY A 1 90 ? 5.568 -1.100 -16.942 1.00 82.75 90 GLY A N 1
ATOM 750 C CA . GLY A 1 90 ? 6.577 -0.065 -17.152 1.00 82.75 90 GLY A CA 1
ATOM 751 C C . GLY A 1 90 ? 7.899 -0.623 -17.682 1.00 82.75 90 GLY A C 1
ATOM 752 O O . GLY A 1 90 ? 8.479 -0.035 -18.602 1.00 82.75 90 GLY A O 1
ATOM 753 N N . ILE A 1 91 ? 8.346 -1.768 -17.161 1.00 85.44 91 ILE A N 1
ATOM 754 C CA . ILE A 1 91 ? 9.53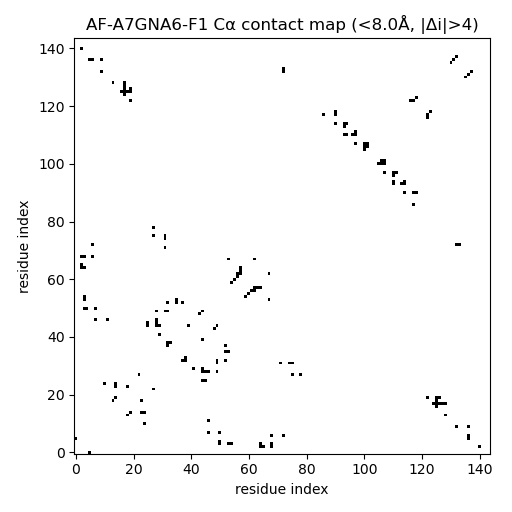2 -2.484 -17.648 1.00 85.44 91 ILE A CA 1
ATOM 755 C C . ILE A 1 91 ? 9.310 -2.938 -19.091 1.00 85.44 91 ILE A C 1
ATOM 757 O O . ILE A 1 91 ? 10.093 -2.559 -19.960 1.00 85.44 91 ILE A O 1
ATOM 761 N N . ILE A 1 92 ? 8.216 -3.655 -19.368 1.00 87.31 92 ILE A N 1
ATOM 762 C CA . ILE A 1 92 ? 7.904 -4.175 -20.711 1.00 87.31 92 ILE A CA 1
ATOM 763 C C . ILE A 1 92 ? 7.850 -3.038 -21.738 1.00 87.31 92 ILE A C 1
ATOM 765 O O . ILE A 1 92 ? 8.384 -3.150 -22.843 1.00 87.31 92 ILE A O 1
ATOM 769 N N . ARG A 1 93 ? 7.224 -1.910 -21.385 1.00 88.38 93 ARG A N 1
ATOM 770 C CA . ARG A 1 93 ? 7.143 -0.738 -22.265 1.00 88.38 93 ARG A CA 1
ATOM 771 C C . ARG A 1 93 ? 8.525 -0.164 -22.576 1.00 88.38 93 ARG A C 1
ATOM 773 O O . ARG A 1 93 ? 8.787 0.182 -23.726 1.00 88.38 93 ARG A O 1
ATOM 780 N N . ASN A 1 94 ? 9.400 -0.063 -21.576 1.00 87.81 94 ASN A N 1
ATOM 781 C CA . ASN A 1 94 ? 10.758 0.443 -21.770 1.00 87.81 94 ASN A CA 1
ATOM 782 C C . ASN A 1 94 ? 11.636 -0.532 -22.569 1.00 87.81 94 ASN A C 1
ATOM 784 O O . ASN A 1 94 ? 12.432 -0.077 -23.384 1.00 87.81 94 ASN A O 1
ATOM 788 N N . GLU A 1 95 ? 11.473 -1.847 -22.394 1.00 91.00 95 GLU A N 1
ATOM 789 C CA . GLU A 1 95 ? 12.155 -2.861 -23.212 1.00 91.00 95 GLU A CA 1
ATOM 790 C C . GLU A 1 95 ? 11.755 -2.749 -24.683 1.00 91.00 95 GLU A C 1
ATOM 792 O O . GLU A 1 95 ? 12.615 -2.621 -25.550 1.00 91.00 95 GLU A O 1
ATOM 797 N N . ARG A 1 96 ? 10.449 -2.686 -24.971 1.00 92.25 96 ARG A N 1
ATOM 798 C CA . ARG A 1 96 ? 9.944 -2.516 -26.344 1.00 92.25 96 ARG A CA 1
ATOM 799 C C . ARG A 1 96 ? 10.400 -1.200 -26.976 1.00 92.25 96 ARG A C 1
ATOM 801 O O . ARG A 1 96 ? 10.732 -1.163 -28.161 1.00 92.25 96 ARG A O 1
ATOM 808 N N . GLY A 1 97 ? 10.415 -0.119 -26.192 1.00 91.25 97 GLY A N 1
ATOM 809 C CA . GLY A 1 97 ? 10.924 1.184 -26.622 1.00 91.25 97 GLY A CA 1
ATOM 810 C C . GLY A 1 97 ? 12.408 1.125 -26.982 1.00 91.25 97 GLY A C 1
ATOM 811 O O . GLY A 1 97 ? 12.782 1.554 -28.074 1.00 91.25 97 GLY A O 1
ATOM 812 N N . LYS A 1 98 ? 13.222 0.507 -26.115 1.00 92.56 98 LYS A N 1
ATOM 813 C CA . LYS A 1 98 ? 14.647 0.255 -26.355 1.00 92.56 98 LYS A CA 1
ATOM 814 C C . LYS A 1 98 ? 14.863 -0.493 -27.672 1.00 92.56 98 LYS A C 1
ATOM 816 O O . LYS A 1 98 ? 15.551 0.021 -28.548 1.00 92.56 98 LYS A O 1
ATOM 821 N N . GLU A 1 99 ? 14.222 -1.651 -27.839 1.00 92.81 99 GLU A N 1
ATOM 822 C CA . GLU A 1 99 ? 14.363 -2.477 -29.045 1.00 92.81 99 GLU A CA 1
ATOM 823 C C . GLU A 1 99 ? 13.994 -1.717 -30.323 1.00 92.81 99 GLU A C 1
ATOM 825 O O . GLU A 1 99 ? 14.623 -1.894 -31.365 1.00 92.81 99 GLU A O 1
ATOM 830 N N . THR A 1 100 ? 12.961 -0.875 -30.262 1.00 94.00 100 THR A N 1
ATOM 831 C CA . THR A 1 100 ? 12.512 -0.082 -31.413 1.00 94.00 100 THR A CA 1
ATOM 832 C C . THR A 1 100 ? 13.551 0.969 -31.801 1.00 94.00 100 THR A C 1
ATOM 834 O O . THR A 1 100 ? 13.838 1.135 -32.985 1.00 94.00 100 THR A O 1
ATOM 837 N N . PHE A 1 101 ? 14.140 1.659 -30.822 1.00 94.00 101 PHE A N 1
ATOM 838 C CA . PHE A 1 101 ? 15.184 2.659 -31.064 1.00 94.00 101 PHE A CA 1
ATOM 839 C C . PHE A 1 101 ? 16.453 2.013 -31.624 1.00 94.00 101 PHE A C 1
ATOM 841 O O . PHE A 1 101 ? 16.971 2.476 -32.639 1.00 94.00 101 PHE A O 1
ATOM 848 N N . GLU A 1 102 ? 16.895 0.897 -31.041 1.00 91.62 102 GLU A N 1
ATOM 849 C CA . GLU A 1 102 ? 18.073 0.159 -31.510 1.00 91.62 102 GLU A CA 1
ATOM 850 C C . GLU A 1 102 ? 17.897 -0.352 -32.947 1.00 91.62 102 GLU A C 1
ATOM 852 O O . GLU A 1 102 ? 18.789 -0.176 -33.776 1.00 91.62 102 GLU A O 1
ATOM 857 N N . LYS A 1 103 ? 16.723 -0.909 -33.285 1.00 94.19 103 LYS A N 1
ATOM 858 C CA . LYS A 1 103 ? 16.401 -1.351 -34.657 1.00 94.19 103 LYS A CA 1
ATOM 859 C C . LYS A 1 103 ? 16.428 -0.212 -35.674 1.00 94.19 103 LYS A C 1
ATOM 861 O O . LYS A 1 103 ? 16.750 -0.446 -36.835 1.00 94.19 103 LYS A O 1
ATOM 866 N N . ASN A 1 104 ? 16.118 1.005 -35.238 1.00 93.25 104 ASN A N 1
ATOM 867 C CA . ASN A 1 104 ? 16.148 2.204 -36.070 1.00 93.25 104 ASN A CA 1
ATOM 868 C C . ASN A 1 104 ? 17.513 2.920 -36.0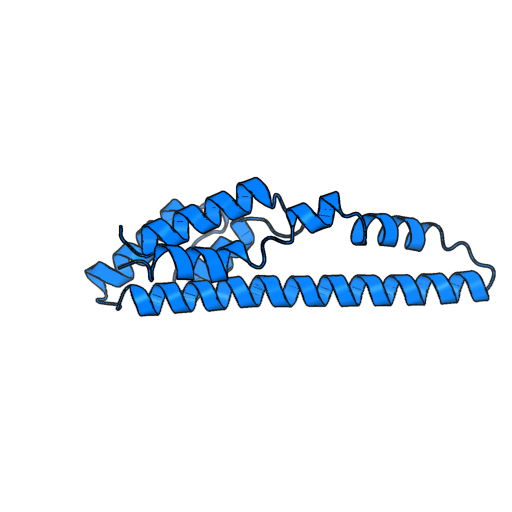44 1.00 93.25 104 ASN A C 1
ATOM 870 O O . ASN A 1 104 ? 17.627 4.018 -36.589 1.00 93.25 104 ASN A O 1
ATOM 874 N N . GLY A 1 105 ? 18.539 2.338 -35.408 1.00 91.25 105 GLY A N 1
ATOM 875 C CA . GLY A 1 105 ? 19.872 2.938 -35.286 1.00 91.25 105 GLY A CA 1
ATOM 876 C C . GLY A 1 105 ? 19.914 4.196 -34.410 1.00 91.25 105 GLY A C 1
ATOM 877 O O . GLY A 1 105 ? 20.813 5.020 -34.563 1.00 91.25 105 GLY A O 1
ATOM 878 N N . GLN A 1 106 ? 18.928 4.377 -33.531 1.00 93.12 106 GLN A N 1
ATOM 879 C CA . GLN A 1 106 ? 18.811 5.523 -32.631 1.00 93.12 106 GLN A CA 1
ATOM 880 C C . GLN A 1 106 ? 19.417 5.219 -31.257 1.00 93.12 106 GLN A C 1
ATOM 882 O O . GLN A 1 106 ? 19.468 4.070 -30.822 1.00 93.12 106 GLN A O 1
ATOM 887 N N . ASP A 1 107 ? 19.840 6.270 -30.549 1.00 91.38 107 ASP A N 1
ATOM 888 C CA . ASP A 1 107 ? 20.356 6.141 -29.187 1.00 91.38 107 ASP A CA 1
ATOM 889 C C . ASP A 1 107 ? 19.253 5.704 -28.208 1.00 91.38 107 ASP A C 1
ATOM 891 O O . ASP A 1 107 ? 18.277 6.422 -27.975 1.00 91.38 107 ASP A O 1
ATOM 895 N N . ALA A 1 108 ? 19.436 4.529 -27.608 1.00 90.88 108 ALA A N 1
ATOM 896 C CA . ALA A 1 108 ? 18.534 3.958 -26.617 1.00 90.88 108 ALA A CA 1
ATOM 897 C C . ALA A 1 108 ? 19.038 4.109 -25.165 1.00 90.88 108 ALA A C 1
ATOM 899 O O . ALA A 1 108 ? 18.407 3.584 -24.242 1.00 90.88 108 ALA A O 1
ATOM 900 N N . SER A 1 109 ? 20.122 4.860 -24.929 1.00 87.19 109 SER A N 1
ATOM 901 C CA . SER A 1 109 ? 20.758 5.053 -23.612 1.00 87.19 109 SER A CA 1
ATOM 902 C C . SER A 1 109 ? 19.782 5.491 -22.510 1.00 87.19 109 SER A C 1
ATOM 904 O O . SER A 1 109 ? 19.881 5.076 -21.351 1.00 87.19 109 SER A O 1
ATOM 906 N N . ASN A 1 110 ? 18.775 6.294 -22.865 1.00 84.94 110 ASN A N 1
ATOM 907 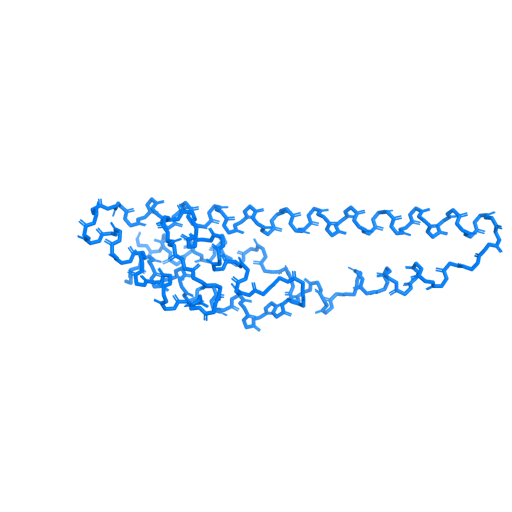C CA . ASN A 1 110 ? 17.720 6.714 -21.946 1.00 84.94 110 ASN A CA 1
ATOM 908 C C . ASN A 1 110 ? 16.862 5.542 -21.457 1.00 84.94 110 ASN A C 1
ATOM 910 O O . ASN A 1 110 ? 16.574 5.474 -20.259 1.00 84.94 110 ASN A O 1
ATOM 914 N N . PHE A 1 111 ? 16.488 4.619 -22.346 1.00 86.81 111 PHE A N 1
ATOM 915 C CA . PHE A 1 111 ? 15.743 3.416 -21.981 1.00 86.81 111 PHE A CA 1
ATOM 916 C C . PHE A 1 111 ? 16.607 2.473 -21.152 1.00 86.81 111 PHE A C 1
ATOM 918 O O . PHE A 1 111 ? 16.132 1.942 -20.155 1.00 86.81 111 PHE A O 1
ATOM 925 N N . GLU A 1 112 ? 17.891 2.324 -21.479 1.00 85.00 112 GLU A N 1
ATOM 926 C CA . GLU A 1 112 ? 18.822 1.513 -20.686 1.00 85.00 112 GLU A CA 1
ATOM 927 C C . GLU A 1 112 ? 18.973 2.035 -19.259 1.00 85.00 112 GLU A C 1
ATOM 929 O O . GLU A 1 112 ? 18.908 1.268 -18.299 1.00 85.00 112 GLU A O 1
ATOM 934 N N . ARG A 1 113 ? 19.098 3.356 -19.103 1.00 83.19 113 ARG A N 1
ATOM 935 C CA . ARG A 1 113 ? 19.158 4.011 -17.795 1.00 83.19 113 ARG A CA 1
ATOM 936 C C . ARG A 1 113 ? 17.851 3.877 -17.014 1.00 83.19 113 ARG A C 1
ATOM 938 O O . ARG A 1 113 ? 17.887 3.802 -15.789 1.00 83.19 113 ARG A O 1
ATOM 945 N N . GLN A 1 114 ? 16.696 3.895 -17.678 1.00 81.69 114 GLN A N 1
ATOM 946 C CA . GLN A 1 114 ? 15.415 3.674 -17.000 1.00 81.69 114 GLN A CA 1
ATOM 947 C C . GLN A 1 114 ? 15.225 2.207 -16.615 1.00 81.69 114 GLN A C 1
ATOM 949 O O . GLN A 1 114 ? 14.866 1.927 -15.475 1.00 81.69 114 GLN A O 1
ATOM 954 N N . LEU A 1 115 ? 15.542 1.273 -17.511 1.00 85.31 115 LEU A N 1
ATOM 955 C CA . LEU A 1 115 ? 15.485 -0.162 -17.246 1.00 85.31 115 LEU A CA 1
ATOM 956 C C . LEU A 1 115 ? 16.439 -0.563 -16.128 1.00 85.31 115 LEU A C 1
ATOM 958 O O . LEU A 1 115 ? 16.042 -1.328 -15.259 1.00 85.31 115 LEU A O 1
ATOM 962 N N . SER A 1 116 ? 17.661 -0.027 -16.096 1.00 80.62 116 SER A N 1
ATOM 963 C CA . SER A 1 116 ? 18.606 -0.318 -15.017 1.00 80.62 116 SER A CA 1
ATOM 964 C C . SER A 1 116 ? 18.084 0.156 -13.662 1.00 80.62 116 SER A C 1
ATOM 966 O O . SER A 1 116 ? 18.262 -0.551 -12.679 1.00 80.62 116 SER A O 1
ATOM 968 N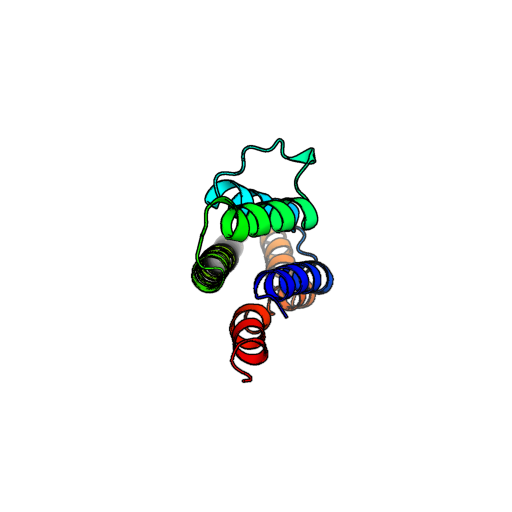 N . LYS A 1 117 ? 17.362 1.282 -13.600 1.00 74.00 117 LYS A N 1
ATOM 969 C CA . LYS A 1 117 ? 16.672 1.732 -12.379 1.00 74.00 117 LYS A CA 1
ATOM 970 C C . LYS A 1 117 ? 15.489 0.834 -12.016 1.00 74.00 117 LYS A C 1
ATOM 972 O O . LYS A 1 117 ? 15.377 0.429 -10.866 1.00 74.00 117 LYS A O 1
ATOM 977 N N . MET A 1 118 ? 14.631 0.514 -12.984 1.00 73.94 118 MET A N 1
ATOM 978 C CA . MET A 1 118 ? 13.414 -0.279 -12.769 1.00 73.94 118 MET A CA 1
ATOM 979 C C . MET A 1 118 ? 13.700 -1.755 -12.456 1.00 73.94 118 MET A C 1
ATOM 981 O O . MET A 1 118 ? 12.881 -2.381 -11.797 1.00 73.94 118 MET A O 1
ATOM 985 N N . LYS A 1 119 ? 14.842 -2.299 -12.910 1.00 72.56 119 LYS A N 1
ATOM 986 C CA . LYS A 1 119 ? 15.275 -3.698 -12.722 1.00 72.56 119 LYS A CA 1
ATOM 987 C C . LYS A 1 119 ? 16.301 -3.903 -11.596 1.00 72.56 119 LYS A C 1
ATOM 989 O O . LYS A 1 119 ? 16.640 -5.047 -11.300 1.00 72.56 119 LYS A O 1
ATOM 994 N N . ASN A 1 120 ? 16.851 -2.844 -10.991 1.00 67.50 120 ASN A N 1
ATOM 995 C CA . ASN A 1 120 ? 17.863 -2.998 -9.941 1.00 67.50 120 ASN A CA 1
ATOM 996 C C . ASN A 1 120 ? 17.251 -3.598 -8.665 1.00 67.50 120 ASN A C 1
ATOM 998 O O . ASN A 1 120 ? 16.403 -2.990 -8.015 1.00 67.50 120 ASN A O 1
ATOM 1002 N N . MET A 1 121 ? 17.756 -4.771 -8.279 1.00 47.91 121 MET A N 1
ATOM 1003 C CA . MET A 1 121 ? 17.291 -5.557 -7.139 1.00 47.91 121 MET A CA 1
ATOM 1004 C C . MET A 1 121 ? 17.383 -4.870 -5.772 1.00 47.91 121 MET A C 1
ATOM 1006 O O . MET A 1 121 ? 16.574 -5.214 -4.935 1.00 47.91 121 MET A O 1
ATOM 1010 N N . GLN A 1 122 ? 18.258 -3.903 -5.484 1.00 46.62 122 GLN A N 1
ATOM 1011 C CA . GLN A 1 122 ? 18.195 -3.187 -4.188 1.00 46.62 122 GLN A CA 1
ATOM 1012 C C . GLN A 1 122 ? 17.036 -2.173 -4.130 1.00 46.62 122 GLN A C 1
ATOM 1014 O O . GLN A 1 122 ? 16.592 -1.799 -3.050 1.00 46.62 122 GLN A O 1
ATOM 1019 N N . TYR A 1 123 ? 16.490 -1.795 -5.289 1.00 44.69 123 TYR A N 1
ATOM 1020 C CA . TYR A 1 123 ? 15.254 -1.020 -5.437 1.00 44.69 123 TYR A CA 1
ATOM 1021 C C . TYR A 1 123 ? 13.996 -1.917 -5.444 1.00 44.69 123 TYR A C 1
ATOM 1023 O O . TYR A 1 123 ? 12.894 -1.427 -5.210 1.00 44.69 123 TYR A O 1
ATOM 1031 N N . ILE A 1 124 ? 14.162 -3.225 -5.699 1.00 40.22 124 ILE A N 1
ATOM 1032 C CA . ILE A 1 124 ? 13.086 -4.234 -5.779 1.00 40.22 124 ILE A CA 1
ATOM 1033 C C . ILE A 1 124 ? 13.021 -5.137 -4.529 1.00 40.22 124 ILE A C 1
ATOM 1035 O O . ILE A 1 124 ? 11.938 -5.519 -4.124 1.00 40.22 124 ILE A O 1
ATOM 1039 N N . TYR A 1 125 ? 14.129 -5.439 -3.846 1.00 40.22 125 TYR A N 1
ATOM 1040 C CA . TYR A 1 125 ? 14.173 -6.201 -2.582 1.00 40.22 125 TYR A CA 1
ATOM 1041 C C . TYR A 1 125 ? 13.919 -5.327 -1.348 1.00 40.22 125 TYR A C 1
ATOM 1043 O O . TYR A 1 125 ? 13.468 -5.843 -0.333 1.00 40.22 125 TYR A O 1
ATOM 1051 N N . GLY A 1 126 ? 14.058 -4.002 -1.466 1.00 41.69 126 GLY A N 1
ATOM 1052 C CA . GLY A 1 126 ? 13.266 -3.070 -0.658 1.00 41.69 126 GLY A CA 1
ATOM 1053 C C . GLY A 1 126 ? 11.781 -3.047 -1.071 1.00 41.69 126 GLY A C 1
ATOM 1054 O O . GLY A 1 126 ? 11.009 -2.273 -0.557 1.00 41.69 126 GLY A O 1
ATOM 1055 N N . ARG A 1 127 ? 11.305 -3.844 -2.029 1.00 43.50 127 ARG A N 1
ATOM 1056 C CA . ARG A 1 127 ? 9.892 -3.846 -2.471 1.00 43.50 127 ARG A CA 1
ATOM 1057 C C . ARG A 1 127 ? 9.225 -5.216 -2.486 1.00 43.50 127 ARG A C 1
ATOM 1059 O O . ARG A 1 127 ? 8.024 -5.282 -2.721 1.00 43.50 127 ARG A O 1
ATOM 1066 N N . GLU A 1 128 ? 9.937 -6.291 -2.175 1.00 42.34 128 GLU A N 1
ATOM 1067 C CA . GLU A 1 128 ? 9.373 -7.639 -2.150 1.00 42.34 128 GLU A CA 1
ATOM 1068 C C . GLU A 1 128 ? 9.536 -8.285 -0.772 1.00 42.34 128 GLU A C 1
ATOM 1070 O O . GLU A 1 128 ? 10.305 -9.217 -0.563 1.00 42.34 128 GLU A O 1
ATOM 1075 N N . SER A 1 129 ? 8.719 -7.819 0.174 1.00 45.03 129 SER A N 1
ATOM 1076 C CA . SER A 1 129 ? 8.214 -8.642 1.277 1.00 45.03 129 SER A CA 1
ATOM 1077 C C . SER A 1 129 ? 6.716 -8.911 1.082 1.00 45.03 129 SER A C 1
ATOM 1079 O O . SER A 1 129 ? 5.925 -8.932 2.020 1.00 45.03 129 SER A O 1
ATOM 1081 N N . THR A 1 130 ? 6.288 -9.179 -0.155 1.00 44.00 130 THR A N 1
ATOM 1082 C CA . THR A 1 130 ? 4.887 -9.510 -0.489 1.00 44.00 130 THR A CA 1
ATOM 1083 C C . THR A 1 130 ? 4.420 -10.829 0.151 1.00 44.00 130 THR A C 1
ATOM 1085 O O . THR A 1 130 ? 3.247 -11.178 0.078 1.00 44.00 130 THR A O 1
ATOM 1088 N N . ARG A 1 131 ? 5.318 -11.550 0.840 1.00 42.31 131 ARG A N 1
ATOM 1089 C CA . ARG A 1 131 ? 4.982 -12.639 1.767 1.00 42.31 131 ARG A CA 1
ATOM 1090 C C . ARG A 1 131 ? 4.946 -12.236 3.243 1.00 42.31 131 ARG A C 1
ATOM 1092 O O . ARG A 1 131 ? 4.372 -12.987 4.015 1.00 42.31 131 ARG A O 1
ATOM 1099 N N . CYS A 1 132 ? 5.497 -11.101 3.667 1.00 46.56 132 CYS A N 1
ATOM 1100 C CA . CYS A 1 132 ? 5.476 -10.725 5.080 1.00 46.56 132 CYS A CA 1
ATOM 1101 C C . CYS A 1 132 ? 4.068 -10.349 5.529 1.00 46.56 132 CYS A C 1
ATOM 1103 O O . CYS A 1 132 ? 3.526 -11.068 6.340 1.00 46.56 132 CYS A O 1
ATOM 1105 N N . LEU A 1 133 ? 3.392 -9.336 4.990 1.00 45.19 133 LEU A N 1
ATOM 1106 C CA . LEU A 1 133 ? 2.089 -8.945 5.561 1.00 45.19 133 LEU A CA 1
ATOM 1107 C C . LEU A 1 133 ? 1.047 -10.078 5.542 1.00 45.19 133 LEU A C 1
ATOM 1109 O O . LEU A 1 133 ? 0.429 -10.361 6.562 1.00 45.19 133 LEU A O 1
ATOM 1113 N N . GLU A 1 134 ? 0.910 -10.810 4.434 1.00 42.25 134 GLU A N 1
ATOM 1114 C CA . GLU A 1 134 ? -0.105 -11.864 4.359 1.00 42.25 134 GLU A CA 1
ATOM 1115 C C . GLU A 1 134 ? 0.261 -13.123 5.165 1.00 42.25 134 GLU A C 1
ATOM 1117 O O . GLU A 1 134 ? -0.609 -13.702 5.809 1.00 42.25 134 GLU A O 1
ATOM 1122 N N . TYR A 1 135 ? 1.531 -13.547 5.177 1.00 46.69 135 TYR A N 1
ATOM 1123 C CA . TYR A 1 135 ? 1.965 -14.754 5.895 1.00 46.69 135 TYR A CA 1
ATOM 1124 C C . TYR A 1 135 ? 2.293 -14.470 7.365 1.00 46.69 135 TYR A C 1
ATOM 1126 O O . TYR A 1 135 ? 2.097 -15.348 8.190 1.00 46.69 135 TYR A O 1
ATOM 1134 N N . TYR A 1 136 ? 2.735 -13.259 7.709 1.00 47.28 136 TYR A N 1
ATOM 1135 C CA . TYR A 1 136 ? 3.124 -12.821 9.056 1.00 47.28 136 TYR A CA 1
ATOM 1136 C C . TYR A 1 136 ? 1.920 -12.338 9.868 1.00 47.28 136 TYR A C 1
ATOM 1138 O O . TYR A 1 136 ? 1.792 -12.725 11.031 1.00 47.28 136 TYR A O 1
ATOM 1146 N N . CYS A 1 137 ? 0.978 -11.591 9.263 1.00 44.41 137 CYS A N 1
ATOM 1147 C CA . CYS A 1 137 ? -0.312 -11.344 9.911 1.00 44.41 137 CYS A CA 1
ATOM 1148 C C . CYS A 1 137 ? -1.061 -12.667 10.080 1.00 44.41 137 CYS A C 1
ATOM 1150 O O . CYS A 1 137 ? -1.503 -12.950 11.183 1.00 44.41 137 CYS A O 1
ATOM 1152 N N . LYS A 1 138 ? -1.110 -13.554 9.073 1.00 45.84 138 LYS A N 1
ATOM 1153 C CA . LYS A 1 138 ? -1.728 -14.878 9.271 1.00 45.84 138 LYS A CA 1
ATOM 1154 C C . LYS A 1 138 ? -0.948 -15.756 10.272 1.00 45.84 138 LYS A C 1
ATOM 1156 O O . LYS A 1 138 ? -1.570 -16.414 11.093 1.00 45.84 138 LYS A O 1
ATOM 1161 N N . SER A 1 139 ? 0.386 -15.756 10.314 1.00 49.53 139 SER A N 1
ATOM 1162 C CA . SER A 1 139 ? 1.129 -16.638 11.235 1.00 49.53 139 SER A CA 1
ATOM 1163 C C . SER A 1 139 ? 1.106 -16.185 12.695 1.00 49.53 139 SER A C 1
ATOM 1165 O O . SER A 1 139 ? 1.103 -17.040 13.571 1.00 49.53 139 SER A O 1
ATOM 1167 N N . LYS A 1 140 ? 1.103 -14.873 12.983 1.00 46.69 140 LYS A N 1
ATOM 1168 C CA . LYS A 1 140 ? 1.022 -14.349 14.365 1.00 46.69 140 LYS A CA 1
ATOM 1169 C C . LYS A 1 140 ? -0.401 -14.322 14.917 1.00 46.69 140 LYS A C 1
ATOM 1171 O O . LYS A 1 140 ? -0.587 -14.248 16.127 1.00 46.69 140 LYS A O 1
ATOM 1176 N N . VAL A 1 141 ? -1.395 -14.349 14.037 1.00 48.19 141 VAL A N 1
ATOM 1177 C CA . VAL A 1 141 ? -2.801 -14.233 14.416 1.00 48.19 141 VAL A CA 1
ATOM 1178 C C . VAL A 1 141 ? -3.500 -15.593 14.509 1.00 48.19 141 VAL A C 1
ATOM 1180 O O . VAL A 1 141 ? -4.426 -15.749 15.299 1.00 48.19 141 VAL A O 1
ATOM 1183 N N . PHE A 1 142 ? -3.025 -16.601 13.773 1.00 40.50 142 PHE A N 1
ATOM 1184 C CA . PHE A 1 142 ? -3.540 -17.975 13.838 1.00 40.50 142 PHE A CA 1
ATOM 1185 C C . PHE A 1 142 ? -2.702 -18.911 14.730 1.00 40.50 142 PHE A C 1
ATOM 1187 O O . PHE A 1 142 ? -2.918 -20.119 14.729 1.00 40.50 142 PHE A O 1
ATOM 1194 N N . SER A 1 143 ? -1.755 -18.379 15.506 1.00 37.62 143 SER A N 1
ATOM 1195 C CA . SER A 1 143 ? -1.053 -19.121 16.558 1.00 37.62 143 SER A CA 1
ATOM 1196 C C . SER A 1 143 ? -1.794 -19.000 17.898 1.00 37.62 143 SER A C 1
ATOM 1198 O O . SER A 1 143 ? -1.318 -18.309 18.799 1.00 37.62 143 SER A O 1
ATOM 1200 N N . PHE A 1 144 ? -2.967 -19.634 17.996 1.00 39.78 144 PHE A N 1
ATOM 1201 C CA . PHE A 1 144 ? -3.684 -19.969 19.234 1.00 39.78 144 PHE A CA 1
ATOM 1202 C C . PHE A 1 144 ? -4.414 -21.300 19.055 1.00 39.78 144 PHE A C 1
ATOM 1204 O O . PHE A 1 144 ? -5.087 -21.456 18.012 1.00 39.78 144 PHE A O 1
#

Mean predicted aligned error: 10.22 Å

Solvent-accessible surface area (backbone atoms only — not comparable to full-atom values): 8292 Å² total; per-residue (Å²): 133,59,70,67,57,56,52,52,50,52,53,51,54,45,45,73,61,27,67,42,95,90,55,49,64,60,60,54,47,50,53,55,34,46,76,73,71,48,89,75,62,84,86,71,66,42,74,67,52,50,51,52,51,52,50,44,39,32,71,74,69,63,42,60,60,66,63,54,50,53,50,52,51,50,53,54,49,51,56,50,53,52,51,53,51,54,50,52,51,52,48,54,52,38,52,55,50,27,55,53,29,49,78,70,75,41,90,33,64,69,34,53,57,48,46,53,58,78,66,34,56,78,70,43,62,24,63,62,57,82,59,44,66,65,51,46,53,49,53,71,68,66,71,122

Secondary structure (DSSP, 8-state):
--HHHHHHHHHHHHHHHH--TTS-HHHHHHHHHHHTT----GGG--HHHHHHHHHHHHHTS---HHHHHHHHHHHHHHHHHHHHHHHHHHHHHHHHHHHHHHHTT---HHHHHHHHHHH-HHHHTTT--TTHHHHHHHHHHS--

pLDDT: mean 77.98, std 17.61, range [37.62, 95.25]

Foldseek 3Di:
DALLVVLLVLLVVLCVLLVAPVDHSLNLQVVLCVVLVHDDDSVVRDSVVSSVSLVCCCPVVVDDSVVSSVVSLVVSLVVLVVVVVVLVVVLVVLVVVLVVQVVVVHDSVVSVVVNCCSVPVVNCSSRPPSVCSVVVSCVVVVPD

Radius of gyration: 19.16 Å; Cα contacts (8 Å, |Δi|>4): 98; chains: 1; bounding box: 40×37×58 Å

Organism: Bacillus cytotoxicus (strain DSM 22905 / CIP 110041 / 391-98 / NVH 391-98) (NCBI:txid315749)

Sequence (144 aa):
MSWTNTFIESLKEWDEHCNPKDATLKDVLFFLSYNIGEKFLQEDLTVESLKKRIIYLVNEESFEEKFLIDSLIHETTAIFKKRINELGEGIIRNERGKETFEKNGQDASNFERQLSKMKNMQYIYGRESTRCLEYYCKSKVFSF